Protein AF-S9NWS6-F1 (afdb_monomer_lite)

Sequence (116 aa):
MVCFHLYEMEQRMSSPEEIEALRIAKIAFHFVMWTGEEHGFEEYLETLRASRTSPPAHSFSTREEAESWLAKQSEPPPPAVVSIGSDLYSVGYNRRHRMRLLLRIPTPQELDARQC

Structure (mmCIF, N/CA/C/O backbone):
data_AF-S9NWS6-F1
#
_entry.id   AF-S9NWS6-F1
#
loop_
_atom_site.group_PDB
_atom_site.id
_atom_site.type_symbol
_atom_site.label_atom_id
_atom_site.label_alt_id
_atom_site.label_comp_id
_atom_site.label_asym_id
_atom_site.label_entity_id
_atom_site.label_seq_id
_atom_site.pdbx_PDB_ins_code
_atom_site.Cartn_x
_atom_site.Cartn_y
_atom_site.Cartn_z
_atom_site.occupancy
_atom_site.B_iso_or_equiv
_atom_site.auth_seq_id
_atom_site.auth_comp_id
_atom_site.auth_asym_id
_atom_site.auth_atom_id
_atom_site.pdbx_PDB_model_num
ATOM 1 N N . MET A 1 1 ? 24.654 0.599 -5.123 1.00 58.31 1 MET A N 1
ATOM 2 C CA . MET A 1 1 ? 24.957 -0.057 -3.820 1.00 58.31 1 MET A CA 1
ATOM 3 C C . MET A 1 1 ? 23.905 -1.092 -3.372 1.00 58.31 1 MET A C 1
ATOM 5 O O . MET A 1 1 ? 24.262 -2.053 -2.703 1.00 58.31 1 MET A O 1
ATOM 9 N N . VAL A 1 2 ? 22.629 -0.973 -3.773 1.00 62.66 2 VAL A N 1
ATOM 10 C CA . VAL A 1 2 ? 21.519 -1.898 -3.412 1.00 62.66 2 VAL A CA 1
ATOM 11 C C . VAL A 1 2 ? 21.815 -3.388 -3.664 1.00 62.66 2 VAL A C 1
ATOM 13 O O . VAL A 1 2 ? 21.487 -4.231 -2.830 1.00 62.66 2 VAL A O 1
ATOM 16 N N . CYS A 1 3 ? 22.502 -3.727 -4.762 1.00 62.19 3 CYS A N 1
ATOM 17 C CA . CYS A 1 3 ? 22.895 -5.111 -5.056 1.00 62.19 3 CYS A CA 1
ATOM 18 C C . CYS A 1 3 ? 23.781 -5.738 -3.964 1.00 62.19 3 CYS A C 1
ATOM 20 O O . CYS A 1 3 ? 23.699 -6.943 -3.747 1.00 62.19 3 CYS A O 1
ATOM 22 N N . PHE A 1 4 ? 24.593 -4.935 -3.263 1.00 70.31 4 PHE A N 1
ATOM 23 C CA . PHE A 1 4 ? 25.434 -5.410 -2.163 1.00 70.31 4 PHE A CA 1
ATOM 24 C C . PHE A 1 4 ? 24.585 -5.832 -0.958 1.00 70.31 4 PHE A C 1
ATOM 26 O O . PHE A 1 4 ? 24.759 -6.929 -0.440 1.00 70.31 4 PHE A O 1
ATOM 33 N N . HIS A 1 5 ? 23.600 -5.022 -0.564 1.00 73.25 5 HIS A N 1
ATOM 34 C CA . HIS A 1 5 ? 22.727 -5.356 0.565 1.00 73.25 5 HIS A CA 1
ATOM 35 C C . HIS A 1 5 ? 21.816 -6.551 0.274 1.00 73.25 5 HIS A C 1
ATOM 37 O O . HIS A 1 5 ? 21.648 -7.410 1.138 1.00 73.25 5 HIS A O 1
ATOM 43 N N . LEU A 1 6 ? 21.285 -6.659 -0.950 1.00 73.19 6 LEU A N 1
ATOM 44 C CA . LEU A 1 6 ? 20.520 -7.842 -1.361 1.00 73.19 6 LEU A CA 1
ATOM 45 C C . LEU A 1 6 ? 21.391 -9.106 -1.338 1.00 73.19 6 LEU A C 1
ATOM 47 O O . LEU A 1 6 ? 20.922 -10.157 -0.910 1.00 73.19 6 LEU A O 1
ATOM 51 N N . TYR A 1 7 ? 22.661 -9.003 -1.739 1.00 72.31 7 TYR A N 1
ATOM 52 C CA . TYR A 1 7 ? 23.615 -10.107 -1.649 1.00 72.31 7 TYR A CA 1
ATOM 53 C C . TYR A 1 7 ? 23.906 -10.508 -0.196 1.00 72.31 7 TYR A C 1
ATOM 55 O O . TYR A 1 7 ? 23.875 -11.689 0.134 1.00 72.31 7 TYR A O 1
ATOM 63 N N . GLU A 1 8 ? 24.124 -9.554 0.711 1.00 81.56 8 GLU A N 1
ATOM 64 C CA . GLU A 1 8 ? 24.335 -9.891 2.123 1.00 81.56 8 GLU A CA 1
ATOM 65 C C . GLU A 1 8 ? 23.089 -10.485 2.797 1.00 81.56 8 GLU A C 1
ATOM 67 O O . GLU A 1 8 ? 23.224 -11.265 3.741 1.00 81.56 8 GLU A O 1
ATOM 72 N N . MET A 1 9 ? 21.882 -10.104 2.367 1.00 79.31 9 MET A N 1
ATOM 73 C CA . MET A 1 9 ? 20.637 -10.708 2.855 1.00 79.31 9 MET A CA 1
ATOM 74 C C . MET A 1 9 ? 20.500 -12.158 2.384 1.00 79.31 9 MET A C 1
ATOM 76 O O . MET A 1 9 ? 20.116 -13.013 3.177 1.00 79.31 9 MET A O 1
ATOM 80 N N . GLU A 1 10 ? 20.890 -12.455 1.142 1.00 78.69 10 GLU A N 1
ATOM 81 C CA . GLU A 1 10 ? 20.882 -13.813 0.576 1.00 78.69 10 GLU A CA 1
ATOM 82 C C . GLU A 1 10 ? 21.747 -14.778 1.391 1.00 78.69 10 GLU A C 1
ATOM 84 O 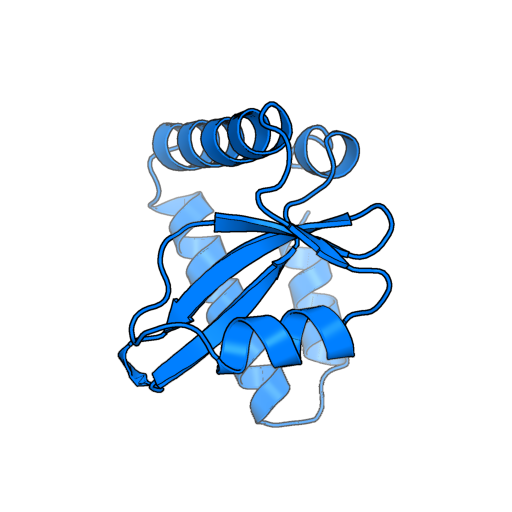O . GLU A 1 10 ? 21.362 -15.919 1.608 1.00 78.69 10 GLU A O 1
ATOM 89 N N . GLN A 1 11 ? 22.875 -14.293 1.915 1.00 80.25 11 GLN A N 1
ATOM 90 C CA . GLN A 1 11 ? 23.777 -15.078 2.764 1.00 80.25 11 GLN A CA 1
ATOM 91 C C . GLN A 1 11 ? 23.223 -15.350 4.173 1.00 80.25 11 GLN A C 1
ATOM 93 O O . GLN A 1 11 ? 23.740 -16.209 4.883 1.00 80.25 11 GLN A O 1
ATOM 98 N N . ARG A 1 12 ? 22.209 -14.594 4.612 1.00 83.94 12 ARG A N 1
ATOM 99 C CA . ARG A 1 12 ? 21.642 -14.662 5.970 1.00 83.94 12 ARG A CA 1
ATOM 100 C C . ARG A 1 12 ? 20.284 -15.362 6.025 1.00 83.94 12 ARG A C 1
ATOM 102 O O . ARG A 1 12 ? 19.896 -15.833 7.090 1.00 83.94 12 ARG A O 1
ATOM 109 N N . MET A 1 13 ? 19.561 -15.417 4.910 1.00 80.88 13 MET A N 1
ATOM 110 C CA . MET A 1 13 ? 18.260 -16.079 4.822 1.00 80.88 13 MET A CA 1
ATOM 111 C C . MET A 1 13 ? 18.418 -17.596 4.792 1.00 80.88 13 MET A C 1
ATOM 113 O O . MET A 1 13 ? 19.342 -18.126 4.181 1.00 80.88 13 MET A O 1
ATOM 117 N N . SER A 1 14 ? 17.517 -18.300 5.474 1.00 76.06 14 SER A N 1
ATOM 118 C CA . SER A 1 14 ? 17.580 -19.764 5.591 1.00 76.06 14 SER A CA 1
ATOM 119 C C . SER A 1 14 ? 16.265 -20.458 5.243 1.00 76.06 14 SER A C 1
ATOM 121 O O . SER A 1 14 ? 16.286 -21.661 4.983 1.00 76.06 14 SER A O 1
ATOM 123 N N . SER A 1 15 ? 15.131 -19.745 5.211 1.00 87.75 15 SER A N 1
ATOM 124 C CA . SER A 1 15 ? 13.867 -20.354 4.784 1.00 87.75 15 SER A CA 1
ATOM 125 C C . SER A 1 15 ? 13.692 -20.308 3.257 1.00 87.75 15 SER A C 1
ATOM 127 O O . SER A 1 15 ? 14.089 -19.328 2.614 1.00 87.75 15 SER A O 1
ATOM 129 N N . PRO A 1 16 ? 13.080 -21.343 2.650 1.00 84.69 16 PRO A N 1
ATOM 130 C CA . PRO A 1 16 ? 12.750 -21.344 1.226 1.00 84.69 16 PRO A CA 1
ATOM 131 C C . PRO A 1 16 ? 11.892 -20.144 0.802 1.00 84.69 16 PRO A C 1
ATOM 133 O O . PRO A 1 16 ? 12.100 -19.589 -0.277 1.00 84.69 16 PRO A O 1
ATOM 136 N N . GLU A 1 17 ? 10.957 -19.719 1.654 1.00 85.94 17 GLU A N 1
ATOM 137 C CA . GLU A 1 17 ? 10.054 -18.597 1.401 1.00 85.94 17 GLU A CA 1
ATOM 138 C C . GLU A 1 17 ? 10.798 -17.253 1.371 1.00 85.94 17 GLU A C 1
ATOM 140 O O . GLU A 1 17 ? 10.560 -16.442 0.474 1.00 85.94 17 GLU A O 1
ATOM 145 N N . GLU A 1 18 ? 11.725 -17.018 2.306 1.00 84.62 18 GLU A N 1
ATOM 146 C CA . GLU A 1 18 ? 12.556 -15.805 2.329 1.00 84.62 18 GLU A CA 1
ATOM 147 C C . GLU A 1 18 ? 13.494 -15.741 1.120 1.00 84.62 18 GLU A C 1
ATOM 149 O O . GLU A 1 18 ? 13.612 -14.691 0.484 1.00 84.62 18 GLU A O 1
ATOM 154 N N . ILE A 1 19 ? 14.121 -16.869 0.768 1.00 84.56 19 ILE A N 1
ATOM 155 C CA . ILE A 1 19 ? 15.013 -16.965 -0.395 1.00 84.56 19 ILE A CA 1
ATOM 156 C C . ILE A 1 19 ? 14.244 -16.654 -1.682 1.00 84.56 19 ILE A C 1
ATOM 158 O O . ILE A 1 19 ? 14.742 -15.917 -2.538 1.00 84.56 19 ILE A O 1
ATOM 162 N N . GLU A 1 20 ? 13.024 -17.174 -1.827 1.00 86.06 20 GLU A N 1
ATOM 163 C CA . GLU A 1 20 ? 12.201 -16.907 -3.005 1.00 86.06 20 GLU A CA 1
ATOM 164 C C . GLU A 1 20 ? 11.720 -15.452 -3.057 1.00 86.06 20 GLU A C 1
ATOM 166 O O . GLU A 1 20 ? 11.799 -14.812 -4.108 1.00 86.06 20 GLU A O 1
ATOM 171 N N . ALA A 1 21 ? 11.306 -14.878 -1.924 1.00 83.50 21 ALA A N 1
ATOM 172 C CA . ALA A 1 21 ? 10.952 -13.462 -1.852 1.00 83.50 21 ALA A CA 1
ATOM 173 C C . ALA A 1 21 ? 12.132 -12.562 -2.258 1.00 83.50 21 ALA A C 1
ATOM 175 O O . ALA A 1 21 ? 11.964 -11.626 -3.047 1.00 83.50 21 ALA A O 1
ATOM 176 N N . LEU A 1 22 ? 13.341 -12.873 -1.781 1.00 86.00 22 LEU A N 1
ATOM 177 C CA . LEU A 1 22 ? 14.549 -12.134 -2.134 1.00 86.00 22 LEU A CA 1
ATOM 178 C C . LEU A 1 22 ? 14.920 -12.303 -3.613 1.00 86.00 22 LEU A C 1
ATOM 180 O O . LEU A 1 22 ? 15.303 -11.329 -4.267 1.00 86.00 22 LEU A O 1
ATOM 184 N N . ARG A 1 23 ? 14.767 -13.511 -4.171 1.00 84.06 23 ARG A N 1
ATOM 185 C CA . ARG A 1 23 ? 14.956 -13.768 -5.606 1.00 84.06 23 ARG A CA 1
ATOM 186 C C . ARG A 1 23 ? 14.020 -12.896 -6.443 1.00 84.06 23 ARG A C 1
ATOM 188 O O . ARG A 1 23 ? 14.483 -12.234 -7.372 1.00 84.06 23 ARG A O 1
ATOM 195 N N . ILE A 1 24 ? 12.731 -12.862 -6.102 1.00 86.44 24 ILE A N 1
ATOM 196 C CA . ILE A 1 24 ? 11.730 -12.040 -6.796 1.00 86.44 24 ILE A CA 1
ATOM 197 C C . ILE A 1 24 ? 12.096 -10.554 -6.698 1.00 86.44 24 ILE A C 1
ATOM 199 O O . ILE A 1 24 ? 12.071 -9.854 -7.712 1.00 86.44 24 ILE A O 1
ATOM 203 N N . ALA A 1 25 ? 12.503 -10.081 -5.517 1.00 85.00 25 ALA A N 1
ATOM 204 C CA . ALA A 1 25 ? 12.932 -8.698 -5.321 1.00 85.00 25 ALA A CA 1
ATOM 205 C C . ALA A 1 25 ? 14.147 -8.333 -6.194 1.00 85.00 25 ALA A C 1
ATOM 207 O O . ALA A 1 25 ? 14.147 -7.279 -6.829 1.00 85.00 25 ALA A O 1
ATOM 208 N N . LYS A 1 26 ? 15.150 -9.218 -6.298 1.00 81.56 26 LYS A N 1
ATOM 209 C CA . LYS A 1 26 ? 16.324 -9.028 -7.171 1.00 81.56 26 LYS A CA 1
ATOM 210 C C . LYS A 1 26 ? 15.933 -8.940 -8.649 1.00 81.56 26 LYS A C 1
ATOM 212 O O . LYS A 1 26 ? 16.451 -8.076 -9.354 1.00 81.56 26 LYS A O 1
ATOM 217 N N . ILE A 1 27 ? 15.017 -9.794 -9.117 1.00 82.00 27 ILE A N 1
ATOM 218 C CA . ILE A 1 27 ? 14.531 -9.774 -10.508 1.00 82.00 27 ILE A CA 1
ATOM 219 C C . ILE A 1 27 ? 13.772 -8.476 -10.797 1.00 82.00 27 ILE A C 1
ATOM 221 O O . ILE A 1 27 ? 14.043 -7.825 -11.804 1.00 82.00 27 ILE A O 1
ATOM 225 N N . ALA A 1 28 ? 12.859 -8.076 -9.909 1.00 80.94 28 ALA A N 1
ATOM 226 C CA . ALA A 1 28 ? 12.116 -6.827 -10.051 1.00 80.94 28 ALA A CA 1
ATOM 2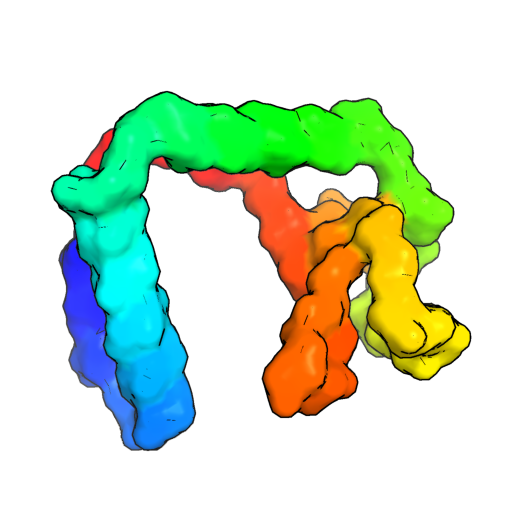27 C C . ALA A 1 28 ? 13.058 -5.613 -10.064 1.00 80.94 28 ALA A C 1
ATOM 229 O O . ALA A 1 28 ? 12.925 -4.744 -10.921 1.00 80.94 28 ALA A O 1
ATOM 230 N N . PHE A 1 29 ? 14.055 -5.586 -9.175 1.00 76.81 29 PHE A N 1
ATOM 231 C CA . PHE A 1 29 ? 15.059 -4.526 -9.144 1.00 76.81 29 PHE A CA 1
ATOM 232 C C . PHE A 1 29 ? 15.896 -4.486 -10.428 1.00 76.81 29 PHE A C 1
ATOM 234 O O . PHE A 1 29 ? 16.099 -3.417 -10.993 1.00 76.81 29 PHE A O 1
ATOM 241 N N . HIS A 1 30 ? 16.335 -5.642 -10.936 1.00 74.06 30 HIS A N 1
ATOM 242 C CA . HIS A 1 30 ? 17.049 -5.712 -12.210 1.00 74.06 30 HIS A CA 1
ATOM 243 C C . HIS A 1 30 ? 16.188 -5.201 -13.371 1.00 74.06 30 HIS A C 1
ATOM 245 O O . HIS A 1 30 ? 16.686 -4.460 -14.211 1.00 74.06 30 HIS A O 1
ATOM 251 N N . PHE A 1 31 ? 14.901 -5.561 -13.416 1.00 74.62 31 PHE A N 1
ATOM 252 C CA . PHE A 1 31 ? 13.972 -5.037 -14.417 1.00 74.62 31 PHE A CA 1
ATOM 253 C C . PHE A 1 31 ? 13.85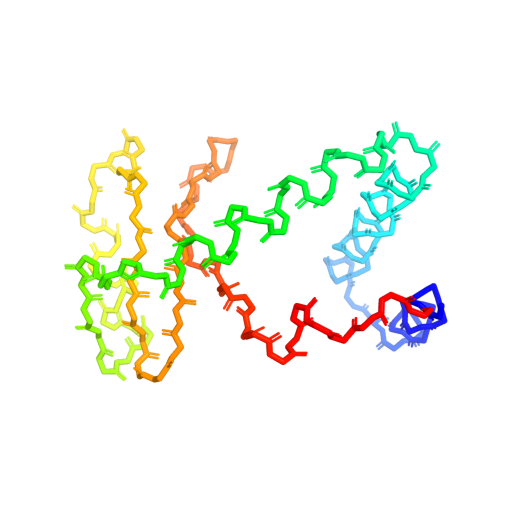9 -3.512 -14.328 1.00 74.62 31 PHE A C 1
ATOM 255 O O . PHE A 1 31 ? 14.025 -2.846 -15.340 1.00 74.62 31 PHE A O 1
ATOM 262 N N . VAL A 1 32 ? 13.650 -2.952 -13.134 1.00 71.06 32 VAL A N 1
ATOM 263 C CA . VAL A 1 32 ? 13.563 -1.494 -12.945 1.00 71.06 32 VAL A CA 1
ATOM 264 C C . VAL A 1 32 ? 14.852 -0.798 -13.388 1.00 71.06 32 VAL A C 1
ATOM 266 O O . VAL A 1 32 ? 14.780 0.163 -14.136 1.00 71.06 32 VAL A O 1
ATOM 269 N N . MET A 1 33 ? 16.020 -1.313 -12.995 1.00 66.94 33 MET A N 1
ATOM 270 C CA . MET A 1 33 ? 17.313 -0.681 -13.290 1.00 66.94 33 MET A CA 1
ATOM 271 C C . MET A 1 33 ? 17.757 -0.790 -14.754 1.00 66.94 33 MET A C 1
ATOM 273 O O . MET A 1 33 ? 18.504 0.064 -15.220 1.00 66.94 33 MET A O 1
ATOM 277 N N . TRP A 1 34 ? 17.382 -1.864 -15.455 1.00 65.25 34 TRP A N 1
ATOM 278 C CA . TRP A 1 34 ? 17.913 -2.169 -16.793 1.00 65.25 34 TRP A CA 1
ATOM 279 C C . TRP A 1 34 ? 16.870 -2.128 -17.910 1.00 65.25 34 TRP A C 1
ATOM 281 O O . TRP A 1 34 ? 17.231 -2.174 -19.083 1.00 65.25 34 TRP A O 1
ATOM 291 N N . THR A 1 35 ? 15.580 -2.124 -17.580 1.00 65.06 35 THR A N 1
ATOM 292 C CA . THR A 1 35 ? 14.477 -2.232 -18.551 1.00 65.06 35 THR A CA 1
ATOM 293 C C . THR A 1 35 ? 13.358 -1.229 -18.285 1.00 65.06 35 THR A C 1
ATOM 295 O O . THR A 1 35 ? 12.658 -0.854 -19.223 1.00 65.06 35 THR A O 1
ATOM 298 N N . GLY A 1 36 ? 13.183 -0.777 -17.041 1.00 57.31 36 GLY A N 1
ATOM 299 C CA . GLY A 1 36 ? 12.333 0.362 -16.731 1.00 57.31 36 GLY A CA 1
ATOM 300 C C . GLY A 1 36 ? 12.920 1.605 -17.383 1.00 57.31 36 GLY A C 1
ATOM 301 O O . GLY A 1 36 ? 14.089 1.916 -17.171 1.00 57.31 36 GLY A O 1
ATOM 302 N N . GLU A 1 37 ? 12.135 2.303 -18.203 1.00 62.38 37 GLU A N 1
ATOM 303 C CA . GLU A 1 37 ? 12.491 3.673 -18.559 1.00 62.38 37 GLU A CA 1
ATOM 304 C C . GLU A 1 37 ? 12.652 4.438 -17.246 1.00 62.38 37 GLU A C 1
ATOM 306 O O . GLU A 1 37 ? 11.735 4.394 -16.430 1.00 62.38 37 GLU A O 1
ATOM 311 N N . GLU A 1 38 ? 13.805 5.076 -17.031 1.00 57.94 38 GLU A N 1
ATOM 312 C CA . GLU A 1 38 ? 14.129 5.919 -15.865 1.00 57.94 38 GLU A CA 1
ATOM 313 C C . GLU A 1 38 ? 12.876 6.701 -15.418 1.00 57.94 38 GLU A C 1
ATOM 315 O O . GLU A 1 38 ? 12.317 6.441 -14.355 1.00 57.94 38 GLU A O 1
ATOM 320 N N . HIS A 1 39 ? 12.256 7.418 -16.362 1.00 60.62 39 HIS A N 1
ATOM 321 C CA . HIS A 1 39 ? 10.971 8.114 -16.226 1.00 60.62 39 HIS A CA 1
ATOM 322 C C . HIS A 1 39 ? 9.861 7.366 -15.464 1.00 60.62 39 HIS A C 1
ATOM 324 O O . HIS A 1 39 ? 9.173 7.981 -14.658 1.00 60.62 39 HIS A O 1
ATOM 330 N N . GLY A 1 40 ? 9.673 6.059 -15.663 1.00 73.81 40 GLY A N 1
ATOM 331 C CA . GLY A 1 40 ? 8.639 5.286 -14.971 1.00 73.81 40 GLY A CA 1
ATOM 332 C C . GLY A 1 40 ? 8.922 5.085 -13.479 1.00 73.81 40 GLY A C 1
ATOM 333 O O . GLY A 1 40 ? 7.987 5.003 -12.678 1.00 73.81 40 GLY A O 1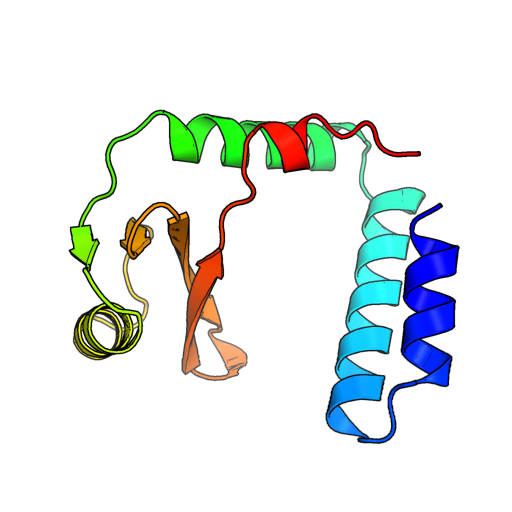
ATOM 334 N N . PHE A 1 41 ? 10.195 5.024 -13.083 1.00 74.69 41 PHE A N 1
ATOM 335 C CA . PHE A 1 41 ? 10.568 4.973 -11.674 1.00 74.69 41 PHE A CA 1
ATOM 336 C C . PHE A 1 41 ? 10.456 6.353 -11.020 1.00 74.69 41 PHE A C 1
ATOM 338 O O . PHE A 1 41 ? 9.865 6.454 -9.944 1.00 74.69 41 PHE A O 1
ATOM 345 N N . GLU A 1 42 ? 10.930 7.417 -11.673 1.00 77.25 42 GLU A N 1
ATOM 346 C CA . GLU A 1 42 ? 10.741 8.785 -11.176 1.00 77.25 42 GLU A CA 1
ATOM 347 C C . GLU A 1 42 ? 9.254 9.156 -11.060 1.00 77.25 42 GLU A C 1
ATOM 349 O O . GLU A 1 42 ? 8.832 9.654 -10.017 1.00 77.25 42 GLU A O 1
ATOM 354 N N . GLU A 1 43 ? 8.426 8.842 -12.062 1.00 80.75 43 GLU A N 1
ATOM 355 C CA . GLU A 1 43 ? 6.972 9.039 -11.992 1.00 80.75 43 GLU A CA 1
ATOM 356 C C . GLU A 1 43 ? 6.358 8.265 -10.823 1.00 80.75 43 GLU A C 1
ATOM 358 O O . GLU A 1 43 ? 5.532 8.802 -10.081 1.00 80.75 43 GLU A O 1
ATOM 363 N N . TYR A 1 44 ? 6.792 7.021 -10.600 1.00 81.69 44 TYR A N 1
ATOM 364 C CA . TYR A 1 44 ? 6.358 6.241 -9.447 1.00 81.69 44 TYR A CA 1
ATOM 365 C C . TYR A 1 44 ? 6.745 6.912 -8.121 1.00 81.69 44 TYR A C 1
ATOM 367 O O . TYR A 1 44 ? 5.897 7.020 -7.229 1.00 81.69 44 TYR A O 1
ATOM 375 N N . LEU A 1 45 ? 7.973 7.422 -7.985 1.00 84.06 45 LEU A N 1
ATOM 376 C CA . LEU A 1 45 ? 8.383 8.181 -6.801 1.00 84.06 45 LEU A CA 1
ATOM 377 C C . LEU A 1 45 ? 7.514 9.427 -6.596 1.00 84.06 45 LEU A C 1
ATOM 379 O O . LEU A 1 45 ? 7.110 9.697 -5.463 1.00 84.06 45 LEU A O 1
ATOM 383 N N . GLU A 1 46 ? 7.166 10.145 -7.663 1.00 85.62 46 GLU A N 1
ATOM 384 C CA . GLU A 1 46 ? 6.252 11.287 -7.582 1.00 85.62 46 GLU A CA 1
ATOM 385 C C . GLU A 1 46 ? 4.848 10.870 -7.126 1.00 85.62 46 GLU A C 1
ATOM 387 O O . GLU A 1 46 ? 4.243 11.563 -6.305 1.00 85.62 46 GLU A O 1
ATOM 392 N N . THR A 1 47 ? 4.344 9.697 -7.533 1.00 85.12 47 THR A N 1
ATOM 393 C CA . THR A 1 47 ? 3.073 9.182 -6.986 1.00 85.12 47 THR A CA 1
ATOM 394 C C . THR A 1 47 ? 3.153 8.919 -5.480 1.00 85.12 47 THR A C 1
ATOM 396 O O . THR A 1 47 ? 2.204 9.217 -4.747 1.00 85.12 47 THR A O 1
ATOM 399 N N . LEU A 1 48 ? 4.296 8.427 -4.985 1.00 88.38 48 LEU A N 1
ATOM 400 C CA . LEU A 1 48 ? 4.518 8.232 -3.553 1.00 88.38 48 LEU A CA 1
ATOM 401 C C . LEU A 1 48 ? 4.606 9.575 -2.826 1.00 88.38 48 LEU A C 1
ATOM 403 O O . LEU A 1 48 ? 3.958 9.737 -1.792 1.00 88.38 48 LEU A O 1
ATOM 407 N N . ARG A 1 49 ? 5.323 10.563 -3.373 1.00 88.81 49 ARG A N 1
ATOM 408 C CA . ARG A 1 49 ? 5.370 11.928 -2.821 1.00 88.81 49 ARG A CA 1
ATOM 409 C C . ARG A 1 49 ? 3.964 12.532 -2.749 1.00 88.81 49 ARG A C 1
ATOM 411 O O . ARG A 1 49 ? 3.552 12.985 -1.681 1.00 88.81 49 ARG A O 1
ATOM 418 N N . ALA A 1 50 ? 3.192 12.443 -3.832 1.00 87.19 50 ALA A N 1
ATOM 419 C CA . ALA A 1 50 ? 1.816 12.928 -3.900 1.00 87.19 50 ALA A CA 1
ATOM 420 C C . ALA A 1 50 ? 0.903 12.239 -2.873 1.00 87.19 50 ALA A C 1
ATOM 422 O O . ALA A 1 50 ? 0.125 12.914 -2.197 1.00 87.19 50 ALA A O 1
ATOM 423 N N . SER A 1 51 ? 1.045 10.924 -2.672 1.00 85.50 51 SER A N 1
ATOM 424 C CA . SER A 1 51 ? 0.243 10.170 -1.696 1.00 85.50 51 SER A CA 1
ATOM 425 C C . SER A 1 51 ? 0.395 10.668 -0.252 1.00 85.50 51 SER A C 1
ATOM 427 O O . SER A 1 51 ? -0.517 10.500 0.554 1.00 85.50 51 SER A O 1
ATOM 429 N N . ARG A 1 52 ? 1.514 11.334 0.070 1.00 86.81 52 ARG A N 1
ATOM 430 C CA . ARG A 1 52 ? 1.775 11.924 1.391 1.00 86.81 52 ARG A CA 1
ATOM 431 C C . ARG A 1 52 ? 1.225 13.341 1.560 1.00 86.81 52 ARG A C 1
ATOM 433 O O . ARG A 1 52 ? 1.222 13.847 2.678 1.00 86.81 52 ARG A O 1
ATOM 440 N N . THR A 1 53 ? 0.796 13.992 0.477 1.00 85.81 53 THR A N 1
ATOM 441 C CA . THR A 1 53 ? 0.243 15.359 0.523 1.00 85.81 53 THR A CA 1
ATOM 442 C C . THR A 1 53 ? -1.227 15.386 0.932 1.00 85.81 53 THR A C 1
ATOM 444 O O . THR A 1 53 ? -1.704 16.384 1.467 1.00 85.81 53 THR A O 1
ATOM 447 N N . SER A 1 54 ? -1.944 14.285 0.699 1.00 85.19 54 SER A N 1
ATOM 448 C CA . SER A 1 54 ? -3.350 14.150 1.067 1.00 85.19 54 SER A CA 1
ATOM 449 C C . SER A 1 54 ? -3.490 13.590 2.486 1.00 85.19 54 SER A C 1
ATOM 451 O O . SER A 1 54 ? -2.728 12.696 2.861 1.00 85.19 54 SER A O 1
ATOM 453 N N . PRO A 1 55 ? -4.469 14.061 3.282 1.00 89.69 55 PRO A N 1
ATOM 454 C CA . PRO A 1 55 ? -4.795 13.431 4.555 1.00 89.69 55 PRO A CA 1
ATOM 455 C C . PRO A 1 55 ? -5.147 11.947 4.362 1.00 89.69 55 PRO A C 1
ATOM 457 O O . PRO A 1 55 ? -5.801 11.604 3.371 1.00 89.69 55 PRO A O 1
ATOM 460 N N . PRO A 1 56 ? -4.758 11.060 5.295 1.00 93.56 56 PRO A N 1
ATOM 461 C CA . PRO A 1 56 ? -5.159 9.663 5.229 1.00 93.56 56 PRO A CA 1
ATOM 462 C C . PRO A 1 56 ? -6.684 9.547 5.350 1.00 93.56 56 PRO A C 1
ATOM 464 O O . PRO A 1 56 ? -7.317 10.271 6.117 1.00 93.56 56 PRO A O 1
ATOM 467 N N . ALA A 1 57 ? -7.273 8.602 4.620 1.00 94.19 57 ALA A N 1
ATOM 468 C CA . ALA A 1 57 ? -8.706 8.321 4.661 1.00 94.19 57 ALA A CA 1
ATOM 469 C C . ALA A 1 57 ? -9.157 7.842 6.051 1.00 94.19 57 ALA A C 1
ATOM 471 O O . ALA A 1 57 ? -10.258 8.158 6.497 1.00 94.19 57 ALA A O 1
ATOM 472 N N . HIS A 1 58 ? -8.288 7.097 6.739 1.00 95.31 58 HIS A N 1
ATOM 473 C CA . HIS A 1 58 ? -8.488 6.629 8.105 1.00 95.31 58 HIS A CA 1
ATOM 474 C C . HIS A 1 58 ? -7.170 6.634 8.875 1.00 95.31 58 HIS A C 1
ATOM 476 O O . HIS A 1 58 ? -6.110 6.404 8.292 1.00 95.31 58 HIS A O 1
ATOM 482 N N . SER A 1 59 ? -7.266 6.842 10.186 1.00 97.06 59 SER A N 1
ATOM 483 C CA . SER A 1 59 ? -6.136 6.794 11.109 1.00 97.06 59 SER A CA 1
ATOM 484 C C . SER A 1 59 ? -6.394 5.744 12.179 1.00 97.06 59 SER A C 1
ATOM 486 O O . SER A 1 59 ? -7.458 5.746 12.798 1.00 97.06 59 SER A O 1
ATOM 488 N N . PHE A 1 60 ? -5.415 4.874 12.401 1.00 97.62 60 PHE A N 1
ATOM 489 C CA . PHE A 1 60 ? -5.466 3.792 13.379 1.00 97.62 60 PHE A CA 1
ATOM 490 C C . PHE A 1 60 ? -4.344 3.948 14.402 1.00 97.62 60 PHE A C 1
ATOM 492 O O . PHE A 1 60 ? -3.257 4.445 14.087 1.00 97.62 60 PHE A O 1
ATOM 499 N N . SER A 1 61 ? -4.595 3.515 15.637 1.00 95.94 61 SER A N 1
ATOM 500 C CA . SER A 1 61 ? -3.567 3.507 16.677 1.00 95.94 61 SER A CA 1
ATOM 501 C C . SER A 1 61 ? -2.673 2.277 16.562 1.00 95.94 61 SER A C 1
ATOM 503 O O . SER A 1 61 ? -1.482 2.375 16.856 1.00 95.94 61 SER A O 1
ATOM 505 N N . THR A 1 62 ? -3.212 1.145 16.095 1.00 96.19 62 THR A N 1
ATOM 506 C CA . THR A 1 62 ? -2.440 -0.094 15.924 1.00 96.19 62 THR A CA 1
ATOM 507 C C . THR A 1 62 ? -2.640 -0.749 14.559 1.00 96.19 62 THR A C 1
ATOM 509 O O . THR A 1 62 ? -3.569 -0.447 13.804 1.00 96.19 62 THR A O 1
ATOM 512 N N . ARG A 1 63 ? -1.731 -1.672 14.232 1.00 95.12 63 ARG A N 1
ATOM 513 C CA . ARG A 1 63 ? -1.786 -2.455 12.996 1.00 95.12 63 ARG A CA 1
ATOM 514 C C . ARG A 1 63 ? -2.991 -3.390 12.974 1.00 95.12 63 ARG A C 1
ATOM 516 O O . ARG A 1 63 ? -3.645 -3.513 11.944 1.00 95.12 63 ARG A O 1
ATOM 523 N N . GLU A 1 64 ? -3.312 -3.990 14.109 1.00 96.69 64 GLU A N 1
ATOM 524 C CA . GLU A 1 64 ? -4.419 -4.930 14.267 1.00 96.69 64 GLU A CA 1
ATOM 525 C C . GLU A 1 64 ? -5.769 -4.246 14.005 1.00 96.69 64 GLU A C 1
ATOM 527 O O . GLU A 1 64 ? -6.652 -4.827 13.368 1.00 96.69 64 GLU A O 1
ATOM 532 N N . GLU A 1 65 ? -5.925 -2.991 14.442 1.00 97.38 65 GLU A N 1
ATOM 533 C CA . GLU A 1 65 ? -7.103 -2.170 14.142 1.00 97.38 65 GLU A CA 1
ATOM 534 C C . GLU A 1 65 ? -7.243 -1.915 12.638 1.00 97.38 65 GLU A C 1
ATOM 536 O O . GLU A 1 65 ? -8.319 -2.116 12.066 1.00 97.38 65 GLU A O 1
ATOM 541 N N . ALA A 1 66 ? -6.145 -1.521 11.987 1.00 97.19 66 ALA A N 1
ATOM 542 C CA . ALA A 1 66 ? -6.116 -1.255 10.554 1.00 97.19 66 ALA A CA 1
ATOM 543 C C . ALA A 1 66 ? -6.422 -2.516 9.730 1.00 97.19 66 ALA A C 1
ATOM 545 O O . ALA A 1 66 ? -7.198 -2.472 8.774 1.00 97.19 66 ALA A O 1
ATOM 546 N N . GLU A 1 67 ? -5.859 -3.662 10.111 1.00 95.62 67 GLU A N 1
ATOM 547 C CA . GLU A 1 67 ? -6.098 -4.948 9.450 1.00 95.62 67 GLU A CA 1
ATOM 548 C C . GLU A 1 67 ? -7.539 -5.428 9.654 1.00 95.62 67 GLU A C 1
ATOM 550 O O . GLU A 1 67 ? -8.182 -5.884 8.706 1.00 95.62 67 GLU A O 1
ATOM 555 N N . SER A 1 68 ? -8.093 -5.230 10.852 1.00 96.31 68 SER A N 1
ATOM 556 C CA . SER A 1 68 ? -9.501 -5.515 11.145 1.00 96.31 68 SER A CA 1
ATOM 557 C C . SER A 1 68 ? -10.455 -4.639 10.328 1.00 96.31 68 SER A C 1
ATOM 559 O O . SER A 1 68 ? -11.514 -5.106 9.901 1.00 96.31 68 SER A O 1
ATOM 561 N N . TRP A 1 69 ? -10.105 -3.371 10.094 1.00 96.31 69 TRP A N 1
ATOM 562 C CA . TRP A 1 69 ? -10.843 -2.485 9.191 1.00 96.31 69 TRP A CA 1
ATOM 563 C C . TRP A 1 69 ? -10.729 -2.943 7.733 1.00 96.31 69 TRP A C 1
ATOM 565 O O . TRP A 1 69 ? -11.740 -3.001 7.028 1.00 96.31 69 TRP A O 1
ATOM 575 N N . LEU A 1 70 ? -9.526 -3.314 7.290 1.00 96.31 70 LEU A N 1
ATOM 576 C CA . LEU A 1 70 ? -9.266 -3.742 5.918 1.00 96.31 70 LEU A CA 1
ATOM 577 C C . LEU A 1 70 ? -9.995 -5.052 5.581 1.00 96.31 70 LEU A C 1
ATOM 579 O O . LEU A 1 70 ? -10.546 -5.192 4.489 1.00 96.31 70 LEU A O 1
ATOM 583 N N . ALA A 1 71 ? -10.062 -5.988 6.529 1.00 94.06 71 ALA A N 1
ATOM 584 C CA . ALA A 1 71 ? -10.787 -7.249 6.379 1.00 94.06 71 ALA A CA 1
ATOM 585 C C . ALA A 1 71 ? -12.296 -7.057 6.133 1.00 94.06 71 ALA A C 1
ATOM 587 O O . ALA A 1 71 ? -12.927 -7.910 5.513 1.00 94.06 71 ALA A O 1
ATOM 588 N N . LYS A 1 72 ? -12.870 -5.932 6.581 1.00 94.81 72 LYS A N 1
ATOM 589 C CA . LYS A 1 72 ? -14.291 -5.589 6.397 1.00 94.81 72 LYS A CA 1
ATOM 590 C C . LYS A 1 72 ? -14.585 -4.885 5.067 1.00 94.81 72 LYS A C 1
ATOM 592 O O . LYS A 1 72 ? -15.752 -4.678 4.749 1.00 94.81 72 LYS A O 1
ATOM 597 N N . GLN A 1 73 ? -13.561 -4.506 4.299 1.00 94.44 73 GLN A N 1
ATOM 598 C CA . GLN A 1 73 ? -13.741 -3.837 3.009 1.00 94.44 73 GLN A CA 1
ATOM 599 C C . GLN A 1 73 ? -14.230 -4.804 1.924 1.00 94.44 73 GLN A C 1
ATOM 601 O O . GLN A 1 73 ? -13.933 -6.007 1.948 1.00 94.44 73 GLN A O 1
ATOM 606 N N . SER A 1 74 ? -14.929 -4.253 0.925 1.00 91.81 74 SER A N 1
ATOM 607 C CA . SER A 1 74 ? -15.333 -4.985 -0.280 1.00 91.81 74 SER A CA 1
ATOM 608 C C . SER A 1 74 ? -14.135 -5.636 -0.979 1.00 91.81 74 SER A C 1
ATOM 610 O O . SER A 1 74 ? -12.986 -5.264 -0.755 1.00 91.81 74 SER A O 1
ATOM 612 N N . GLU A 1 75 ? -14.391 -6.626 -1.835 1.00 90.69 75 GLU A N 1
ATOM 613 C CA . GLU A 1 75 ? -13.353 -7.280 -2.636 1.00 90.69 75 GLU A CA 1
ATOM 614 C C . GLU A 1 75 ? -13.493 -6.890 -4.121 1.00 90.69 75 GLU A C 1
ATOM 616 O O . GLU A 1 75 ? -14.509 -7.239 -4.723 1.00 90.69 75 GLU A O 1
ATOM 621 N N . PRO A 1 76 ? -12.508 -6.200 -4.737 1.00 89.00 76 PRO A N 1
ATOM 622 C CA . PRO A 1 76 ? -11.302 -5.640 -4.124 1.00 89.00 76 PRO A CA 1
ATOM 623 C C . PRO A 1 76 ? -11.606 -4.406 -3.248 1.00 89.00 76 PRO A C 1
ATOM 625 O O . PRO A 1 76 ? -12.591 -3.703 -3.501 1.00 89.00 76 PRO A O 1
ATOM 628 N N . PRO A 1 77 ? -10.766 -4.119 -2.238 1.00 91.56 77 PRO A N 1
ATOM 629 C CA . PRO A 1 77 ? -10.875 -2.882 -1.479 1.00 91.56 77 PRO A CA 1
ATOM 630 C C . PRO A 1 77 ? -10.593 -1.679 -2.394 1.00 91.56 77 PRO A C 1
ATOM 632 O O . PRO A 1 77 ? -9.763 -1.788 -3.306 1.00 91.56 77 PRO A O 1
ATOM 635 N N . PRO A 1 78 ? -11.263 -0.535 -2.175 1.00 89.38 78 PRO A N 1
ATOM 636 C CA . PRO A 1 78 ? -10.948 0.686 -2.903 1.00 89.38 78 PRO A CA 1
ATOM 637 C C . PRO A 1 78 ? -9.517 1.152 -2.571 1.00 89.38 78 PRO A C 1
ATOM 639 O O . PRO A 1 78 ? -9.070 0.969 -1.434 1.00 89.38 78 PRO A O 1
ATOM 642 N N . PRO A 1 79 ? -8.795 1.770 -3.526 1.00 88.00 79 PRO A N 1
ATOM 643 C CA . PRO A 1 79 ? -7.510 2.396 -3.240 1.00 88.00 79 PRO A CA 1
ATOM 644 C C . PRO A 1 79 ? -7.673 3.464 -2.157 1.00 88.00 79 PRO A C 1
ATOM 646 O O . PRO A 1 79 ? -8.523 4.346 -2.272 1.00 88.00 79 PRO A O 1
ATOM 649 N N . ALA A 1 80 ? -6.860 3.383 -1.110 1.00 92.88 80 ALA A N 1
ATOM 650 C CA . ALA A 1 80 ? -6.873 4.338 -0.013 1.00 92.88 80 ALA A CA 1
ATOM 651 C C . ALA A 1 80 ? -5.488 4.434 0.628 1.00 92.88 80 ALA A C 1
ATOM 653 O O . ALA A 1 80 ? -4.740 3.456 0.656 1.00 92.88 80 ALA A O 1
ATOM 654 N N . VAL A 1 81 ? -5.180 5.606 1.179 1.00 95.44 81 VAL A N 1
ATOM 655 C CA . VAL A 1 81 ? -4.054 5.796 2.097 1.00 95.44 81 VAL A CA 1
ATOM 656 C C . VAL A 1 81 ? -4.611 5.855 3.511 1.00 95.44 81 VAL A C 1
ATOM 658 O O . VAL A 1 81 ? -5.559 6.594 3.769 1.00 95.44 81 VAL A O 1
ATOM 661 N N . VAL A 1 82 ? -4.032 5.088 4.424 1.00 96.62 82 VAL A N 1
ATOM 662 C CA . VAL A 1 82 ? -4.377 5.092 5.850 1.00 96.62 82 VAL A CA 1
ATOM 663 C C . VAL A 1 82 ? -3.136 5.393 6.678 1.00 96.62 82 VAL A C 1
ATOM 665 O O . VAL A 1 82 ? -2.018 5.150 6.221 1.00 96.62 82 VAL A O 1
ATOM 668 N N . SER A 1 83 ? -3.311 5.910 7.888 1.00 97.44 83 SER A N 1
ATOM 669 C CA . SER A 1 83 ? -2.216 6.047 8.847 1.00 97.44 83 SER A CA 1
ATOM 670 C C . SER A 1 83 ? -2.326 5.009 9.958 1.00 97.44 83 SER A C 1
ATOM 672 O O . SER A 1 83 ? -3.420 4.632 10.380 1.00 97.44 83 SER A O 1
ATOM 674 N N . ILE A 1 84 ? -1.173 4.532 10.417 1.00 97.44 84 ILE A N 1
ATOM 675 C CA . ILE A 1 84 ? -1.045 3.674 11.594 1.00 97.44 84 ILE A CA 1
ATOM 676 C C . ILE A 1 84 ? 0.057 4.293 12.446 1.00 97.44 84 ILE A C 1
ATOM 678 O O . ILE A 1 84 ? 1.228 4.281 12.056 1.00 97.44 84 ILE A O 1
ATOM 682 N N . GLY A 1 85 ? -0.317 4.903 13.569 1.00 93.12 85 GLY A N 1
ATOM 683 C CA . GLY A 1 85 ? 0.597 5.767 14.315 1.00 93.12 85 GLY A CA 1
ATOM 684 C C . GLY A 1 85 ? 1.085 6.941 13.454 1.00 93.12 85 GLY A C 1
ATOM 685 O O . GLY A 1 85 ? 0.280 7.712 12.935 1.00 93.12 85 GLY A O 1
ATOM 686 N N . SER A 1 86 ? 2.404 7.084 13.300 1.00 90.19 86 SER A N 1
ATOM 687 C CA . SER A 1 86 ? 3.031 8.139 12.484 1.00 90.19 86 SER A CA 1
ATOM 688 C C . SER A 1 86 ? 3.246 7.764 11.014 1.00 90.19 86 SER A C 1
ATOM 690 O O . SER A 1 86 ? 3.640 8.618 10.218 1.00 90.19 86 SER A O 1
ATOM 692 N N . ASP A 1 87 ? 3.021 6.501 10.650 1.00 94.44 87 ASP A N 1
ATOM 693 C CA . ASP A 1 87 ? 3.338 5.981 9.323 1.00 94.44 87 ASP A CA 1
ATOM 694 C C . ASP A 1 87 ? 2.112 5.944 8.412 1.00 94.44 87 ASP A C 1
ATOM 696 O O . ASP A 1 87 ? 0.985 5.735 8.860 1.00 94.44 87 ASP A O 1
ATOM 700 N N . LEU A 1 88 ? 2.350 6.108 7.108 1.00 96.00 88 LEU A N 1
ATOM 701 C CA . LEU A 1 88 ? 1.327 6.022 6.068 1.00 96.00 88 LEU A CA 1
ATOM 702 C C . LEU A 1 88 ? 1.424 4.689 5.329 1.00 96.00 88 LEU A C 1
ATOM 704 O O . LEU A 1 88 ? 2.518 4.192 5.057 1.00 96.00 88 LEU A O 1
ATOM 708 N N . TYR A 1 89 ? 0.271 4.135 4.971 1.00 95.88 89 TYR A N 1
ATOM 709 C CA . TYR A 1 89 ? 0.136 2.858 4.286 1.00 95.88 89 TYR A CA 1
ATOM 710 C C . TYR A 1 89 ? -0.845 2.976 3.125 1.00 95.88 89 TYR A C 1
ATOM 712 O O . TYR A 1 89 ? -1.930 3.532 3.277 1.00 95.88 89 TYR A O 1
ATOM 720 N N . SER A 1 90 ? -0.482 2.410 1.979 1.00 94.50 90 SER A N 1
ATOM 721 C CA . SER A 1 90 ? -1.376 2.228 0.839 1.00 94.50 90 SER A CA 1
ATOM 722 C C . SER A 1 90 ? -2.122 0.901 0.960 1.00 94.50 90 SER A C 1
ATOM 724 O O . SER A 1 90 ? -1.524 -0.140 1.259 1.00 94.50 90 SER A O 1
ATOM 726 N N . VAL A 1 91 ? -3.432 0.933 0.720 1.00 95.19 91 VAL A N 1
ATOM 727 C CA . VAL A 1 91 ? -4.280 -0.256 0.639 1.00 95.19 91 VAL A CA 1
ATOM 728 C C . VAL A 1 91 ? -4.066 -0.936 -0.710 1.00 95.19 91 VAL A C 1
ATOM 730 O O . VAL A 1 91 ? -4.415 -0.405 -1.763 1.00 95.19 91 VAL A O 1
ATOM 733 N N . GLY A 1 92 ? -3.500 -2.139 -0.663 1.00 91.50 92 GLY A N 1
ATOM 734 C CA . GLY A 1 92 ? -3.251 -2.988 -1.820 1.00 91.50 92 GLY A CA 1
ATOM 735 C C . GLY A 1 92 ? -4.169 -4.208 -1.868 1.00 91.50 92 GLY A C 1
ATOM 736 O O . GLY A 1 92 ? -4.694 -4.672 -0.852 1.00 91.50 92 GLY A O 1
ATOM 737 N N . TYR A 1 93 ? -4.317 -4.777 -3.064 1.00 93.00 93 TYR A N 1
ATOM 738 C CA . TYR A 1 93 ? -5.020 -6.041 -3.257 1.00 93.00 93 TYR A CA 1
ATOM 739 C C . TYR A 1 93 ? -4.332 -6.920 -4.301 1.00 93.00 93 TYR A C 1
ATOM 741 O O . TYR A 1 93 ? -4.265 -6.586 -5.485 1.00 93.00 93 TYR A O 1
ATOM 749 N N . ASN A 1 94 ? -3.855 -8.083 -3.866 1.00 87.31 94 ASN A N 1
ATOM 750 C CA . ASN A 1 94 ? -3.342 -9.118 -4.745 1.00 87.31 94 ASN A CA 1
ATOM 751 C C . ASN A 1 94 ? -4.500 -10.016 -5.200 1.00 87.31 94 ASN A C 1
ATOM 753 O O . ASN A 1 94 ? -4.981 -10.860 -4.444 1.00 87.31 94 ASN A O 1
ATOM 757 N N . ARG A 1 95 ? -4.921 -9.861 -6.460 1.00 86.88 95 ARG A N 1
ATOM 758 C CA . ARG A 1 95 ? -6.026 -10.640 -7.045 1.00 86.88 95 ARG A CA 1
ATOM 759 C C . ARG A 1 95 ? -5.739 -12.141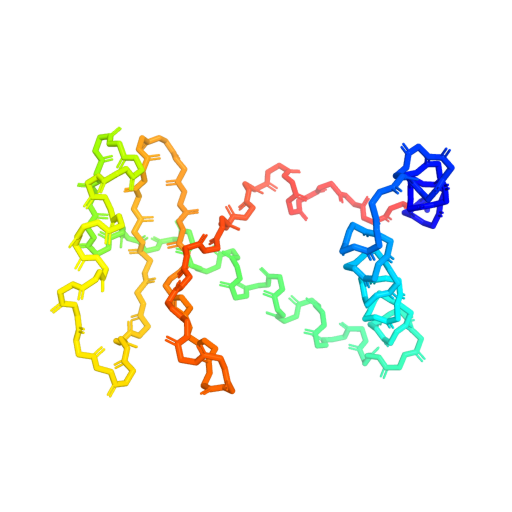 -7.109 1.00 86.88 95 ARG A C 1
ATOM 761 O O . ARG A 1 95 ? -6.639 -12.934 -6.862 1.00 86.88 95 ARG A O 1
ATOM 768 N N . ARG A 1 96 ? -4.498 -12.526 -7.424 1.00 86.31 96 ARG A N 1
ATOM 769 C CA . ARG A 1 96 ? -4.093 -13.931 -7.601 1.00 86.31 96 ARG A CA 1
ATOM 770 C C . ARG A 1 96 ? -4.214 -14.724 -6.301 1.00 86.31 96 ARG A C 1
ATOM 772 O O . ARG A 1 96 ? -4.652 -15.867 -6.328 1.00 86.31 96 ARG A O 1
ATOM 779 N N . HIS A 1 97 ? -3.854 -14.103 -5.182 1.00 86.19 97 HIS A N 1
ATOM 780 C CA . HIS A 1 97 ? -3.888 -14.723 -3.856 1.00 86.19 97 HIS A CA 1
ATOM 781 C C . HIS A 1 97 ? -5.081 -14.270 -3.005 1.00 86.19 97 HIS A C 1
ATOM 783 O O . HIS A 1 97 ? -5.177 -14.655 -1.845 1.00 86.19 97 HIS A O 1
ATOM 789 N N . ARG A 1 98 ? -5.980 -13.445 -3.565 1.00 88.94 98 ARG A N 1
ATOM 790 C CA . ARG A 1 98 ? -7.117 -12.815 -2.867 1.00 88.94 98 ARG A CA 1
ATOM 791 C C . ARG A 1 98 ? -6.717 -12.148 -1.546 1.00 88.94 98 ARG A C 1
ATOM 793 O O . ARG A 1 98 ? -7.438 -12.186 -0.552 1.00 88.94 98 ARG A O 1
ATOM 800 N N . MET A 1 99 ? -5.540 -11.532 -1.548 1.00 91.25 99 MET A N 1
ATOM 801 C CA . MET A 1 99 ? -4.889 -11.016 -0.350 1.00 91.25 99 MET A CA 1
ATOM 802 C C . MET A 1 99 ? -4.978 -9.493 -0.312 1.00 91.25 99 MET A C 1
ATOM 804 O O . MET A 1 99 ? -4.598 -8.815 -1.267 1.00 91.25 99 MET A O 1
ATOM 808 N N . ARG A 1 100 ? -5.472 -8.956 0.804 1.00 93.19 100 ARG A N 1
ATOM 809 C CA . ARG A 1 100 ? -5.488 -7.518 1.099 1.00 93.19 100 ARG A CA 1
ATOM 810 C C . ARG A 1 100 ? -4.183 -7.152 1.804 1.00 93.19 100 ARG A C 1
ATOM 812 O O . ARG A 1 100 ? -3.697 -7.931 2.617 1.00 93.19 100 ARG A O 1
ATOM 819 N N . LEU A 1 101 ? -3.607 -6.004 1.466 1.00 92.75 101 LEU A N 1
ATOM 820 C CA . LEU A 1 101 ? -2.276 -5.600 1.915 1.00 92.75 101 LEU A CA 1
ATOM 821 C C . LEU A 1 101 ? -2.288 -4.162 2.427 1.00 92.75 101 LEU A C 1
ATOM 823 O O . LEU A 1 101 ? -2.969 -3.308 1.866 1.00 92.75 101 LEU A O 1
ATOM 827 N N . LEU A 1 102 ? -1.473 -3.899 3.445 1.00 94.81 102 LEU A N 1
ATOM 828 C CA . LEU A 1 102 ? -1.110 -2.552 3.881 1.00 94.81 102 LEU A CA 1
ATOM 829 C C . LEU A 1 102 ? 0.373 -2.352 3.581 1.00 94.81 102 LEU A C 1
ATOM 831 O O . LEU A 1 102 ? 1.231 -2.868 4.297 1.00 94.81 102 LEU A O 1
ATOM 835 N N . LEU A 1 103 ? 0.668 -1.628 2.505 1.00 92.38 103 LEU A N 1
ATOM 836 C CA . LEU A 1 103 ? 2.032 -1.374 2.046 1.00 92.38 103 LEU A CA 1
ATOM 837 C C . LEU A 1 103 ? 2.507 -0.036 2.599 1.00 92.38 103 LEU A C 1
ATOM 839 O O . LEU A 1 103 ? 1.903 0.992 2.298 1.00 92.38 103 LEU A O 1
ATOM 843 N N . ARG A 1 104 ? 3.569 -0.037 3.414 1.00 94.25 104 ARG A N 1
ATOM 844 C CA . ARG A 1 104 ? 4.111 1.204 3.982 1.00 94.25 104 ARG A CA 1
ATOM 845 C C . ARG A 1 104 ? 4.572 2.119 2.854 1.00 94.25 104 ARG A C 1
ATOM 847 O O . ARG A 1 104 ? 5.339 1.702 1.990 1.00 94.25 104 ARG A O 1
ATOM 854 N N . ILE A 1 105 ? 4.123 3.364 2.896 1.00 93.06 105 ILE A N 1
ATOM 855 C CA . ILE A 1 105 ? 4.588 4.418 2.004 1.00 93.06 105 ILE A CA 1
ATOM 856 C C . ILE A 1 105 ? 5.880 4.974 2.614 1.00 93.06 105 ILE A C 1
ATOM 858 O O . ILE A 1 105 ? 5.843 5.436 3.762 1.00 93.06 105 ILE A O 1
ATOM 862 N N . PRO A 1 106 ? 7.011 4.946 1.884 1.00 91.69 106 PRO A N 1
ATOM 863 C CA . PRO A 1 106 ? 8.271 5.483 2.380 1.00 91.69 106 PRO A CA 1
ATOM 864 C C . PRO A 1 106 ? 8.147 6.940 2.848 1.00 91.69 106 PRO A C 1
ATOM 866 O O . PRO A 1 106 ? 7.302 7.714 2.383 1.00 91.69 106 PRO A O 1
ATOM 869 N N . THR A 1 107 ? 8.976 7.311 3.814 1.00 90.25 107 THR A N 1
ATOM 870 C CA . THR A 1 107 ? 9.109 8.685 4.307 1.00 90.25 107 THR A CA 1
ATOM 871 C C . THR A 1 107 ? 9.823 9.566 3.276 1.00 90.25 107 THR A C 1
ATOM 873 O O . THR A 1 107 ? 10.544 9.042 2.427 1.00 90.25 107 THR A O 1
ATOM 876 N N . PRO A 1 108 ? 9.681 10.903 3.338 1.00 85.81 108 PRO A N 1
ATOM 877 C CA . PRO A 1 108 ? 10.413 11.798 2.441 1.00 85.81 108 PRO A CA 1
ATOM 878 C C . PRO A 1 108 ? 11.928 11.572 2.502 1.00 85.81 108 PRO A C 1
ATOM 880 O O . PRO A 1 108 ? 12.575 11.505 1.468 1.00 85.81 108 PRO A O 1
ATOM 883 N N . GLN A 1 109 ? 12.477 11.336 3.697 1.00 84.94 109 GLN A N 1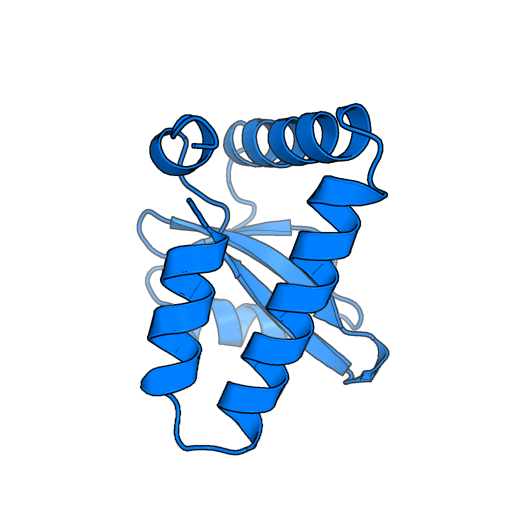
ATOM 884 C CA . GLN A 1 109 ? 13.898 11.042 3.882 1.00 84.94 109 GLN A CA 1
ATOM 885 C C . GLN A 1 109 ? 14.330 9.757 3.161 1.00 84.94 109 GLN A C 1
ATOM 887 O O . GLN A 1 109 ? 15.420 9.709 2.601 1.00 84.94 109 GLN A O 1
ATOM 892 N N . GLU A 1 110 ? 13.482 8.727 3.153 1.00 84.81 110 GLU A N 1
ATOM 893 C CA . GLU A 1 110 ? 13.745 7.474 2.433 1.00 84.81 110 GLU A CA 1
ATOM 894 C C . GLU A 1 110 ? 13.615 7.634 0.910 1.00 84.81 110 GLU A C 1
ATOM 896 O O . GLU A 1 110 ? 14.302 6.934 0.175 1.00 84.81 110 GLU A O 1
ATOM 901 N N . LEU A 1 111 ? 12.764 8.554 0.436 1.00 81.94 111 LEU A N 1
ATOM 902 C CA . LEU A 1 111 ? 12.605 8.872 -0.992 1.00 81.94 111 LEU A CA 1
ATOM 903 C C . LEU A 1 111 ? 13.714 9.798 -1.520 1.00 81.94 111 LEU A C 1
ATOM 905 O O . LEU A 1 111 ? 14.052 9.739 -2.699 1.00 81.94 111 LEU A O 1
ATOM 909 N N . ASP A 1 112 ? 14.262 10.660 -0.663 1.00 74.00 112 ASP A N 1
ATOM 910 C CA . ASP A 1 112 ? 15.323 11.620 -0.996 1.00 74.00 112 ASP A CA 1
ATOM 911 C C . ASP A 1 112 ? 16.733 11.050 -0.793 1.00 74.00 112 ASP A C 1
ATOM 913 O O . ASP A 1 112 ? 17.718 11.669 -1.214 1.00 74.00 112 ASP A O 1
ATOM 917 N N . ALA A 1 113 ? 16.853 9.877 -0.162 1.00 60.91 113 ALA A N 1
ATOM 918 C CA . ALA A 1 113 ? 18.088 9.113 -0.118 1.00 60.91 113 ALA A CA 1
ATOM 919 C C . ALA A 1 113 ? 18.452 8.715 -1.554 1.00 60.91 113 ALA A C 1
ATOM 921 O O . ALA A 1 113 ? 18.022 7.680 -2.058 1.00 60.91 113 ALA A O 1
ATOM 922 N N . ARG A 1 114 ? 19.197 9.606 -2.224 1.00 49.19 114 ARG A N 1
ATOM 923 C CA . ARG A 1 114 ? 19.698 9.450 -3.591 1.00 49.19 114 ARG A CA 1
ATOM 924 C C . ARG A 1 114 ? 20.119 8.005 -3.803 1.00 49.19 114 ARG A C 1
ATOM 926 O O . ARG A 1 114 ? 20.914 7.479 -3.022 1.00 49.19 114 ARG A O 1
ATOM 933 N N . GLN A 1 115 ? 19.576 7.395 -4.852 1.00 48.22 115 GLN A N 1
ATOM 934 C CA . GLN A 1 115 ? 20.067 6.131 -5.373 1.00 48.22 115 GLN A CA 1
ATOM 935 C C . GLN A 1 115 ? 21.596 6.224 -5.505 1.00 48.22 115 GLN A C 1
ATOM 937 O O . GLN A 1 115 ? 22.115 6.989 -6.316 1.00 48.22 115 GLN A O 1
ATOM 942 N N . CYS A 1 116 ? 22.301 5.477 -4.660 1.00 37.81 116 CYS A N 1
ATOM 943 C CA . CYS A 1 116 ? 23.738 5.228 -4.737 1.00 37.81 116 CYS A CA 1
ATOM 944 C C . CYS A 1 116 ? 23.967 3.756 -5.108 1.00 37.81 116 CYS A C 1
ATOM 946 O O . CYS A 1 116 ? 23.235 2.857 -4.622 1.00 37.81 116 CYS A O 1
#

pLDDT: mean 84.08, std 12.07, range [37.81, 97.62]

Secondary structure (DSSP, 8-state):
-HHHHHHHHHTT--SHHHHHHHHHHHHHHHHHHHTS-HHHHHHHHHHHHHHTTSPPSEEESSHHHHHHHHHTS-SSPPP-EEEETTEEEEEEEETTTTEEEEEEPPPHHHHHS---

Organism: Cystobacter fuscus (strain ATCC 25194 / DSM 2262 / NBRC 100088 / M29) (NCBI:txid1242864)

Radius of gyration: 16.27 Å; chains: 1; bounding box: 41×37×35 Å

Foldseek 3Di:
DVVVVLVVVCVVDDDPVSNVVSVVVVVVVCCCVPPNDVVVVVVVLVVLVVLVVDDFPEEAQAPVVVVVVCVPADVVHDWTWYHHHNWIWTWDADPVVRDIDTHTRDDPVVSPPPDD